Protein AF-A0AAW8U1Q4-F1 (afdb_monomer)

Foldseek 3Di:
DPPVVVVVVVVVVVVVVVPPCPPVQPPFQDDAAADPDADVVLVVLQAAKKAFDCPDPQGDGDIWGWDDDPQWIDIPPATWHQRHDDDSKTWTWGPDSWIWIWIWGDDDQKIKTWIWTDDGPPDDTDGDGITIIGHPPD

pLDDT: mean 82.33, std 18.78, range [41.28, 98.31]

Sequence (138 aa):
MKVKMLTVLLFISLFLISCSNKNELEKAADKRNVSSEIDAKLVENVVGEWVGDTTGNYPIYGKFTITEKNQFLFFDDKKLQITKTVDDIVFTQTEEEKPFYYDFKVIDKKLTVYPSYSTRKGFTGGLLAPMELIKDGK

Mean predicted aligned error: 11.22 Å

Nearest PDB structures (foldseek):
  8wkh-assembly1_A  TM=6.167E-01  e=1.767E-01  Blomia tropicalis
  5tz6-assembly1_B  TM=5.511E-01  e=4.807E+00  Moorena producens 3L
  8hhy-assembly1_A  TM=2.412E-01  e=2.833E-01  Severe acute respiratory syndrome coronavirus 2
  6icq-assembly1_A-2  TM=2.802E-01  e=2.307E+00  Pseudomonas putida
  6icp-assembly1_B  TM=2.405E-01  e=5.929E+00  P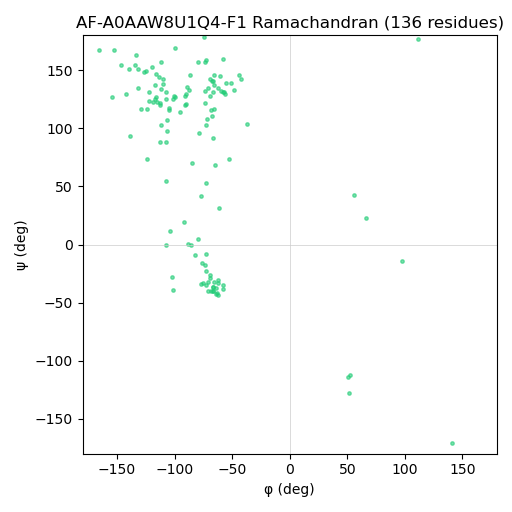seudomonas putida

Solvent-accessible surface area (backbone atoms only — not comparable to full-atom values): 7870 Å² total; per-residue (Å²): 135,67,70,70,57,55,54,54,53,52,55,57,56,60,63,65,67,71,57,85,71,79,57,82,80,72,62,58,34,77,74,77,71,67,52,93,64,61,57,64,69,65,52,52,70,63,43,43,56,29,28,37,26,72,85,48,98,37,56,36,82,60,78,47,48,30,46,76,59,95,66,23,39,32,52,73,94,41,64,24,41,57,24,38,51,56,91,60,32,45,35,30,27,37,90,52,79,67,30,45,30,50,32,37,36,53,55,95,61,38,37,39,37,44,38,33,37,66,46,56,90,95,47,79,47,57,75,47,80,51,42,29,28,29,56,53,87,122

Radius of gyration: 24.33 Å; Cα contacts (8 Å, |Δi|>4): 261; chains: 1; bounding box: 70×65×39 Å

Organism: NCBI:txid218144

Structure (mmCIF, N/CA/C/O backbone):
data_AF-A0AAW8U1Q4-F1
#
_entry.id   AF-A0AAW8U1Q4-F1
#
loop_
_atom_site.group_PDB
_atom_site.id
_atom_site.type_symbol
_atom_site.label_atom_id
_atom_site.label_alt_id
_atom_site.label_comp_id
_atom_site.label_asym_id
_atom_site.label_entity_id
_atom_site.label_seq_id
_atom_site.pdbx_PDB_ins_code
_atom_site.Cartn_x
_atom_site.Cartn_y
_atom_site.Cartn_z
_atom_site.occupancy
_atom_site.B_iso_or_equiv
_atom_site.auth_seq_id
_atom_site.auth_comp_id
_atom_site.auth_asym_id
_atom_site.auth_atom_id
_atom_site.pdbx_PDB_model_num
ATOM 1 N N . MET A 1 1 ? -52.833 51.332 21.377 1.00 48.31 1 MET A N 1
ATOM 2 C CA . MET A 1 1 ? -51.853 50.449 22.056 1.00 48.31 1 MET A CA 1
ATOM 3 C C . MET A 1 1 ? -51.938 48.965 21.647 1.00 48.31 1 MET A C 1
ATOM 5 O O . MET A 1 1 ? -51.358 48.141 22.328 1.00 48.31 1 MET A O 1
ATOM 9 N N . LYS A 1 2 ? -52.619 48.597 20.543 1.00 49.22 2 LYS A N 1
ATOM 10 C CA . LYS A 1 2 ? -52.743 47.190 20.092 1.00 49.22 2 LYS A CA 1
ATOM 11 C C . LYS A 1 2 ? -51.810 46.832 18.923 1.00 49.22 2 LYS A C 1
ATOM 13 O O . LYS A 1 2 ? -51.354 45.704 18.824 1.00 49.22 2 LYS A O 1
ATOM 18 N N . VAL A 1 3 ? -51.453 47.818 18.093 1.00 53.66 3 VAL A N 1
ATOM 19 C CA . VAL A 1 3 ? -50.630 47.605 16.887 1.00 53.66 3 VAL A CA 1
ATOM 20 C C . VAL A 1 3 ? -49.158 47.325 17.221 1.00 53.66 3 VAL A C 1
ATOM 22 O O . VAL A 1 3 ? -48.544 46.485 16.579 1.00 53.66 3 VAL A O 1
ATOM 25 N N . LYS A 1 4 ? -48.615 47.944 18.286 1.00 54.59 4 LYS A N 1
ATOM 26 C CA . LYS A 1 4 ? -47.221 47.730 18.727 1.00 54.59 4 LYS A CA 1
ATOM 27 C C . LYS A 1 4 ? -46.966 46.329 19.306 1.00 54.59 4 LYS A C 1
ATOM 29 O O . LYS A 1 4 ? -45.845 45.846 19.241 1.00 54.59 4 LYS A O 1
ATOM 34 N N . MET A 1 5 ? -47.995 45.676 19.856 1.00 55.19 5 MET A N 1
ATOM 35 C CA . MET A 1 5 ? -47.879 44.326 20.426 1.00 55.19 5 MET A CA 1
ATOM 36 C C . MET A 1 5 ? -47.831 43.256 19.325 1.00 55.19 5 MET A C 1
ATOM 38 O O . MET A 1 5 ? -47.104 42.275 19.448 1.00 55.19 5 MET A O 1
ATOM 42 N N . LEU A 1 6 ? -48.547 43.493 18.217 1.00 55.81 6 LEU A N 1
ATOM 43 C CA . LEU A 1 6 ? -48.574 42.593 17.064 1.00 55.81 6 LEU A CA 1
ATOM 44 C C . LEU A 1 6 ? -47.212 42.535 16.355 1.00 55.81 6 LEU A C 1
ATOM 46 O O . LEU A 1 6 ? -46.784 41.471 15.921 1.00 55.81 6 LEU A O 1
ATOM 50 N N . THR A 1 7 ? -46.502 43.665 16.286 1.00 57.94 7 THR A N 1
ATOM 51 C CA . THR A 1 7 ? -45.181 43.740 15.646 1.00 57.94 7 THR A CA 1
ATOM 52 C C . THR A 1 7 ? -44.124 42.970 16.437 1.00 57.94 7 THR A C 1
ATOM 54 O O . THR A 1 7 ? -43.323 42.255 15.846 1.00 57.94 7 THR A O 1
ATOM 57 N N . VAL A 1 8 ? -44.153 43.053 17.771 1.00 60.66 8 VAL A N 1
ATOM 58 C CA . VAL A 1 8 ? -43.210 42.334 18.648 1.00 60.66 8 VAL A CA 1
ATOM 59 C C . VAL A 1 8 ? -43.419 40.819 18.571 1.00 60.66 8 VAL A C 1
ATOM 61 O O . VAL A 1 8 ? -42.443 40.073 18.496 1.00 60.66 8 VAL A O 1
ATOM 64 N N . LEU A 1 9 ? -44.674 40.358 18.514 1.00 59.28 9 LEU A N 1
ATOM 65 C CA . LEU A 1 9 ? -44.979 38.932 18.364 1.00 59.28 9 LEU A CA 1
ATOM 66 C C . LEU A 1 9 ? -44.473 38.372 17.023 1.00 59.28 9 LEU A C 1
ATOM 68 O O . LEU A 1 9 ? -43.962 37.254 16.976 1.00 59.28 9 LEU A O 1
ATOM 72 N N . LEU A 1 10 ? -44.561 39.169 15.950 1.00 60.22 10 LEU A N 1
ATOM 73 C CA . LEU A 1 10 ? -44.081 38.784 14.622 1.00 60.22 10 LEU A CA 1
ATOM 74 C C . LEU A 1 10 ? -42.556 38.584 14.607 1.00 60.22 10 LEU A C 1
ATOM 76 O O . LEU A 1 10 ? -42.067 37.594 14.066 1.00 60.22 10 LEU A O 1
ATOM 80 N N . PHE A 1 11 ? -41.802 39.471 15.265 1.00 59.62 11 PHE A N 1
ATOM 81 C CA . PHE A 1 11 ? -40.345 39.346 15.365 1.00 59.62 11 PHE A CA 1
ATOM 82 C C . PHE A 1 11 ? -39.907 38.130 16.191 1.00 59.62 11 PHE A C 1
ATOM 84 O O . PHE A 1 11 ? -38.981 37.432 15.788 1.00 59.62 11 PHE A O 1
ATOM 91 N N . ILE A 1 12 ? -40.591 37.816 17.295 1.00 61.03 12 ILE A N 1
ATOM 92 C CA . ILE A 1 12 ? -40.282 36.624 18.107 1.00 61.03 12 ILE A CA 1
ATOM 93 C C . ILE A 1 12 ? -40.586 35.337 17.325 1.00 61.03 12 ILE A C 1
ATOM 95 O O . ILE A 1 12 ? -39.817 34.380 17.394 1.00 61.03 12 ILE A O 1
ATOM 99 N N . SER A 1 13 ? -41.655 35.328 16.520 1.00 59.06 13 SER A N 1
ATOM 100 C CA . SER A 1 13 ? -41.983 34.178 15.669 1.00 59.06 13 SER A CA 1
ATOM 101 C C . SER A 1 13 ? -40.945 33.923 14.571 1.00 59.06 13 SER A C 1
ATOM 103 O O . SER A 1 13 ? -40.677 32.767 14.269 1.00 59.06 13 SER A O 1
ATOM 105 N N . LEU A 1 14 ? -40.289 34.967 14.044 1.00 58.50 14 LEU A N 1
ATOM 106 C CA . LEU A 1 14 ? -39.218 34.843 13.045 1.00 58.50 14 LEU A CA 1
ATOM 107 C C . LEU A 1 14 ? -37.921 34.255 13.628 1.00 58.50 14 LEU A C 1
ATOM 109 O O . LEU A 1 14 ? -37.226 33.518 12.933 1.00 58.50 14 LEU A O 1
ATOM 113 N N . PHE A 1 15 ? -37.614 34.510 14.906 1.00 57.53 15 PHE A N 1
ATOM 114 C CA . PHE A 1 15 ? -36.443 33.916 15.571 1.00 57.53 15 PHE A CA 1
ATOM 115 C C . PHE A 1 15 ? -36.613 32.420 15.883 1.00 57.53 15 PHE A C 1
ATOM 117 O O . PHE A 1 15 ? -35.618 31.703 15.980 1.00 57.53 15 PHE A O 1
ATOM 124 N N . LEU A 1 16 ? -37.851 31.923 15.976 1.00 54.28 16 LEU A N 1
ATOM 125 C CA . LEU A 1 16 ? -38.150 30.504 16.223 1.00 54.28 16 LEU A CA 1
ATOM 126 C C . LEU A 1 16 ? -38.099 29.633 14.950 1.00 54.28 16 LEU A C 1
ATOM 128 O O . LEU A 1 16 ? -38.108 28.408 15.051 1.00 54.28 16 LEU A O 1
ATOM 132 N N . ILE A 1 17 ? -37.990 30.242 13.759 1.00 53.84 17 ILE A N 1
ATOM 133 C CA . ILE A 1 17 ? -37.794 29.536 12.473 1.00 53.84 17 ILE A CA 1
ATOM 134 C C . ILE A 1 17 ? -36.304 29.265 12.206 1.00 53.84 17 ILE A C 1
ATOM 136 O O . ILE A 1 17 ? -35.963 28.562 11.257 1.00 53.84 17 ILE A O 1
ATOM 140 N N . SER A 1 18 ? -35.399 29.683 13.103 1.00 49.09 18 SER A N 1
ATOM 141 C CA . SER A 1 18 ? -34.073 29.058 13.215 1.00 49.09 18 SER A CA 1
ATOM 142 C C . SER A 1 18 ? -34.212 27.671 13.861 1.00 49.09 18 SER A C 1
ATOM 144 O O . SER A 1 18 ? -33.610 27.342 14.882 1.00 49.09 18 SER A O 1
ATOM 146 N N . CYS A 1 19 ? -35.094 26.858 13.277 1.00 55.75 19 CYS A N 1
ATOM 147 C CA . CYS A 1 19 ? -35.125 25.430 13.465 1.00 55.75 19 CYS A CA 1
ATOM 148 C C . CYS A 1 19 ? -33.757 24.909 13.063 1.00 55.75 19 CYS A C 1
ATOM 150 O O . CYS A 1 19 ? -33.223 25.253 12.007 1.00 55.75 19 CYS A O 1
ATOM 152 N N . SER A 1 20 ? -33.224 24.092 13.959 1.00 55.34 20 SER A N 1
ATOM 153 C CA . SER A 1 20 ? -31.983 23.349 13.889 1.00 55.34 20 SER A CA 1
ATOM 154 C C . SER A 1 20 ? -31.905 22.510 12.622 1.00 55.34 20 SER A C 1
ATOM 156 O O . SER A 1 20 ? -31.998 21.285 12.662 1.00 55.34 20 SER A O 1
ATOM 158 N N . ASN A 1 21 ? -31.685 23.148 11.485 1.00 44.62 21 ASN A N 1
ATOM 159 C CA . ASN A 1 21 ? -31.260 22.449 10.305 1.00 44.62 21 ASN A CA 1
ATOM 160 C C . ASN A 1 21 ? -29.743 22.322 10.400 1.00 44.62 21 ASN A C 1
ATOM 162 O O . ASN A 1 21 ? -28.986 22.915 9.633 1.00 44.62 21 ASN A O 1
ATOM 166 N N . LYS A 1 22 ? -29.299 21.484 11.348 1.00 45.59 22 LYS A N 1
ATOM 167 C CA . LYS A 1 22 ? -28.120 20.652 11.108 1.00 45.59 22 LYS A CA 1
ATOM 168 C C . LYS A 1 22 ? -28.523 19.699 9.985 1.00 45.59 22 LYS A C 1
ATOM 170 O O . LYS A 1 22 ? -28.772 18.521 10.207 1.00 45.59 22 LYS A O 1
ATOM 175 N N . ASN A 1 23 ? -28.700 20.277 8.797 1.00 42.69 23 ASN A N 1
ATOM 176 C CA . ASN A 1 23 ? -28.875 19.554 7.564 1.00 42.69 23 ASN A CA 1
ATOM 177 C C . ASN A 1 23 ? -27.730 18.560 7.515 1.00 42.69 23 ASN A C 1
ATOM 179 O O . ASN A 1 23 ? -26.588 18.894 7.837 1.00 42.69 23 ASN A O 1
ATOM 183 N N . GLU A 1 24 ? -28.066 17.367 7.069 1.00 44.59 24 GLU A N 1
ATOM 184 C CA . GLU A 1 24 ? -27.239 16.188 6.846 1.00 44.59 24 GLU A CA 1
ATOM 185 C C . GLU A 1 24 ? -26.120 16.401 5.793 1.00 44.59 24 GLU A C 1
ATOM 187 O O . GLU A 1 24 ? -25.740 15.492 5.059 1.00 44.59 24 GLU A O 1
ATOM 192 N N . LEU A 1 25 ? -25.596 17.623 5.693 1.00 41.28 25 LEU A N 1
ATOM 193 C CA . LEU A 1 25 ? -24.477 18.071 4.870 1.00 41.28 25 LEU A CA 1
ATOM 194 C C . LEU A 1 25 ? -23.120 17.657 5.451 1.00 41.28 25 LEU A C 1
ATOM 196 O O . LEU A 1 25 ? -22.128 17.635 4.725 1.00 41.28 25 LEU A O 1
ATOM 200 N N . GLU A 1 26 ? -23.088 17.267 6.724 1.00 43.31 26 GLU A N 1
ATOM 201 C CA . GLU A 1 26 ? -21.979 16.551 7.352 1.00 43.31 26 GLU A CA 1
ATOM 202 C C . GLU A 1 26 ? -22.362 15.089 7.601 1.00 43.31 26 GLU A C 1
ATOM 204 O O . GLU A 1 26 ? -22.227 14.571 8.705 1.00 43.31 26 GLU A O 1
ATOM 209 N N . LYS A 1 27 ? -22.793 14.355 6.567 1.00 47.97 27 LYS A N 1
ATOM 210 C CA . LYS A 1 27 ? -22.341 12.958 6.530 1.00 47.97 27 LYS A CA 1
ATOM 211 C C . LYS A 1 27 ? -20.840 13.027 6.290 1.00 47.97 27 LYS A C 1
ATOM 213 O O . LYS A 1 27 ? -20.396 13.228 5.159 1.00 47.97 27 LYS A O 1
ATOM 218 N N . ALA A 1 28 ? -20.099 13.040 7.400 1.00 51.59 28 ALA A N 1
ATOM 219 C CA . ALA A 1 28 ? -18.658 12.888 7.430 1.00 51.59 28 ALA A CA 1
ATOM 220 C C . ALA A 1 28 ? -18.267 11.781 6.448 1.00 51.59 28 ALA A C 1
ATOM 222 O O . ALA A 1 28 ? -19.015 10.826 6.267 1.00 51.59 28 ALA A O 1
ATOM 223 N N . ALA A 1 29 ? -17.140 11.967 5.769 1.00 59.59 29 ALA A N 1
ATOM 224 C CA . ALA A 1 29 ? -16.515 10.964 4.923 1.00 59.59 29 ALA A CA 1
ATOM 225 C C . ALA A 1 29 ? -16.666 9.559 5.535 1.00 59.59 29 ALA A C 1
ATOM 227 O O . ALA A 1 29 ? -16.008 9.257 6.528 1.00 59.59 29 ALA A O 1
ATOM 228 N N . ASP A 1 30 ? -17.577 8.742 4.996 1.00 71.69 30 ASP A N 1
ATOM 229 C CA . ASP A 1 30 ? -17.955 7.485 5.641 1.00 71.69 30 ASP A CA 1
ATOM 230 C C . ASP A 1 30 ? -16.740 6.551 5.644 1.00 71.69 30 ASP A C 1
ATOM 232 O O . ASP A 1 30 ? -16.255 6.151 4.583 1.00 71.69 30 ASP A O 1
ATOM 236 N N . LYS A 1 31 ? -16.244 6.207 6.840 1.00 85.38 31 LYS A N 1
ATOM 237 C CA . LYS A 1 31 ? -15.244 5.149 7.009 1.00 85.38 31 LYS A CA 1
ATOM 238 C C . LYS A 1 31 ? -15.768 3.857 6.396 1.00 85.38 31 LYS A C 1
ATOM 240 O O . LYS A 1 31 ? -16.930 3.489 6.576 1.00 85.38 31 LYS A O 1
ATOM 245 N N . ARG A 1 32 ? -14.894 3.128 5.709 1.00 89.38 32 ARG A N 1
ATOM 246 C CA . ARG A 1 32 ? -15.208 1.790 5.215 1.00 89.38 32 ARG A CA 1
ATOM 247 C C . ARG A 1 32 ? -15.363 0.847 6.403 1.00 89.38 32 ARG A C 1
ATOM 249 O O . ARG A 1 32 ? -14.593 0.899 7.365 1.00 89.38 32 ARG A O 1
ATOM 256 N N . ASN A 1 33 ? -16.345 -0.040 6.290 1.00 91.44 33 ASN A N 1
ATOM 257 C CA . ASN A 1 33 ? -16.490 -1.159 7.207 1.00 91.44 33 ASN A CA 1
ATOM 258 C C . ASN A 1 33 ? -15.307 -2.116 7.053 1.00 91.44 33 ASN A C 1
ATOM 260 O O . ASN A 1 33 ? -14.802 -2.316 5.946 1.00 91.44 33 ASN A O 1
ATOM 264 N N . VAL A 1 34 ? -14.909 -2.722 8.167 1.00 93.50 34 VAL A N 1
ATOM 265 C CA . VAL A 1 34 ? -13.886 -3.764 8.190 1.00 93.50 34 VAL A CA 1
ATOM 266 C C . VAL A 1 34 ? -14.568 -5.116 8.010 1.00 93.50 34 VAL A C 1
ATOM 268 O O . VAL A 1 34 ? -15.450 -5.485 8.783 1.00 93.50 34 VAL A O 1
ATOM 271 N N . SER A 1 35 ? -14.178 -5.824 6.958 1.00 93.50 35 SER A N 1
ATOM 272 C CA . SER A 1 35 ? -14.573 -7.197 6.670 1.00 93.50 35 SER A CA 1
ATOM 273 C C . SER A 1 35 ? -13.935 -8.149 7.679 1.00 93.50 35 SER A C 1
ATOM 275 O O . SER A 1 35 ? -12.769 -7.990 8.036 1.00 93.50 35 SER A O 1
ATOM 277 N N . SER A 1 36 ? -14.673 -9.179 8.095 1.00 89.25 36 SER A N 1
ATOM 278 C CA . SER A 1 36 ? -14.109 -10.313 8.839 1.00 89.25 36 SER A CA 1
ATOM 279 C C . SER A 1 36 ? -13.278 -11.249 7.958 1.00 89.25 36 SER A C 1
ATOM 281 O O . SER A 1 36 ? -12.504 -12.051 8.469 1.00 89.25 36 SER A O 1
ATOM 283 N N . GLU A 1 37 ? -13.446 -11.156 6.641 1.00 91.69 37 GLU A N 1
ATOM 284 C CA . GLU A 1 37 ? -12.781 -11.990 5.645 1.00 91.69 37 GLU A CA 1
ATOM 285 C C . GLU A 1 37 ? -11.719 -11.147 4.933 1.00 91.69 37 GLU A C 1
ATOM 287 O O . GLU A 1 37 ? -12.033 -10.344 4.049 1.00 91.69 37 GLU A O 1
ATOM 292 N N . ILE A 1 38 ? -10.472 -11.291 5.387 1.00 95.81 38 ILE A N 1
ATOM 293 C CA . ILE A 1 38 ? -9.270 -10.692 4.799 1.00 95.81 38 ILE A CA 1
ATOM 294 C C . ILE A 1 38 ? -8.388 -11.828 4.284 1.00 95.81 38 ILE A C 1
ATOM 296 O O . ILE A 1 38 ? -7.990 -12.702 5.057 1.00 95.81 38 ILE A O 1
ATOM 300 N N . ASP A 1 39 ? -8.060 -11.808 2.995 1.00 96.25 39 ASP A N 1
ATOM 301 C CA . ASP A 1 39 ? -7.115 -12.751 2.402 1.00 96.25 39 ASP A CA 1
ATOM 302 C C . ASP A 1 39 ? -5.684 -12.413 2.848 1.00 96.25 39 ASP A C 1
ATOM 304 O O . ASP A 1 39 ? -5.054 -11.474 2.356 1.00 96.25 39 ASP A O 1
ATOM 308 N N . ALA A 1 40 ? -5.164 -13.196 3.794 1.00 95.50 40 ALA A N 1
ATOM 309 C CA . ALA A 1 40 ? -3.823 -13.013 4.338 1.00 95.50 40 ALA A CA 1
ATOM 310 C C . ALA A 1 40 ? -2.715 -13.181 3.28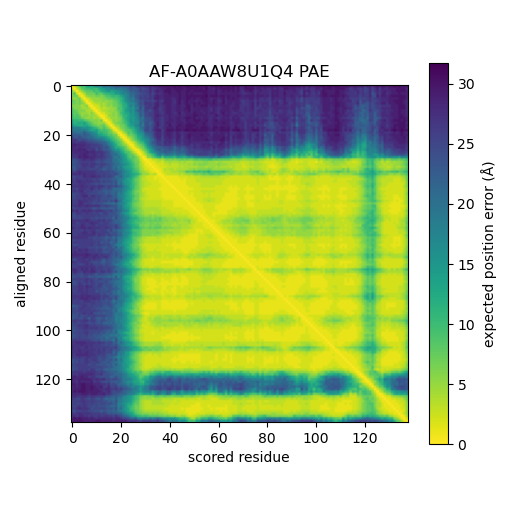4 1.00 95.50 40 ALA A C 1
ATOM 312 O O . ALA A 1 40 ? -1.704 -12.487 3.358 1.00 95.50 40 ALA A O 1
ATOM 313 N N . LYS A 1 41 ? -2.903 -14.054 2.287 1.00 95.06 41 LYS A N 1
ATOM 314 C CA . LYS A 1 41 ? -1.910 -14.286 1.230 1.00 95.06 41 LYS A CA 1
ATOM 315 C C . LYS A 1 41 ? -1.835 -13.087 0.290 1.00 95.06 41 LYS A C 1
ATOM 317 O O . LYS A 1 41 ? -0.748 -12.682 -0.117 1.00 95.06 41 LYS A O 1
ATOM 322 N N . LEU A 1 42 ? -2.981 -12.490 -0.032 1.00 95.69 42 LEU A N 1
ATOM 323 C CA . LEU A 1 42 ? -3.010 -11.258 -0.816 1.00 95.69 42 LEU A CA 1
ATOM 324 C C . LEU A 1 42 ? -2.318 -10.109 -0.070 1.00 95.69 42 LEU A C 1
ATOM 326 O O . LEU A 1 42 ? -1.543 -9.367 -0.670 1.00 95.69 42 LEU A O 1
ATOM 330 N N . VAL A 1 43 ? -2.549 -9.987 1.240 1.00 97.06 43 VAL A N 1
ATOM 331 C CA . VAL A 1 43 ? -1.864 -8.994 2.084 1.00 97.06 43 VAL A CA 1
ATOM 332 C C . VAL A 1 43 ? -0.352 -9.239 2.114 1.00 97.06 43 VAL A C 1
ATOM 334 O O . VAL A 1 43 ? 0.417 -8.294 1.939 1.00 97.06 43 VAL A O 1
ATOM 337 N N . GLU A 1 44 ? 0.089 -10.490 2.257 1.00 95.62 44 GLU A N 1
ATOM 338 C CA . GLU A 1 44 ? 1.509 -10.868 2.227 1.00 95.62 44 GLU A CA 1
ATOM 339 C C . GLU A 1 44 ? 2.190 -10.463 0.910 1.00 95.62 44 GLU A C 1
ATOM 341 O O . GLU A 1 44 ? 3.307 -9.948 0.927 1.00 95.62 44 GLU A O 1
ATOM 346 N N . ASN A 1 45 ? 1.501 -10.588 -0.229 1.00 95.06 45 ASN A N 1
ATOM 347 C CA . ASN A 1 45 ? 2.039 -10.166 -1.528 1.00 95.06 45 ASN A CA 1
ATOM 348 C C . ASN A 1 45 ? 2.320 -8.654 -1.601 1.00 95.06 45 ASN A C 1
ATOM 350 O O . ASN A 1 45 ? 3.244 -8.232 -2.306 1.00 95.06 45 ASN A O 1
ATOM 354 N N . VAL A 1 46 ? 1.552 -7.834 -0.875 1.00 97.00 46 VAL A N 1
ATOM 355 C CA . VAL A 1 46 ? 1.753 -6.376 -0.793 1.00 97.00 46 VAL A CA 1
ATOM 356 C C . VAL A 1 46 ? 2.954 -6.027 0.097 1.00 97.00 46 VAL A C 1
ATOM 358 O O . VAL A 1 46 ? 3.669 -5.061 -0.180 1.00 97.00 46 VAL A O 1
ATOM 361 N N . VAL A 1 47 ? 3.227 -6.816 1.137 1.00 96.25 47 VAL A N 1
ATOM 362 C CA . VAL A 1 47 ? 4.326 -6.582 2.089 1.00 96.25 47 VAL A CA 1
ATOM 363 C C . VAL A 1 47 ? 5.695 -6.725 1.417 1.00 96.25 47 VAL A C 1
ATOM 365 O O . VAL A 1 47 ? 5.947 -7.640 0.631 1.00 96.25 47 VAL A O 1
ATOM 368 N N . GLY A 1 48 ? 6.616 -5.812 1.726 1.00 95.12 48 GLY A N 1
ATOM 369 C CA . GLY A 1 48 ? 8.016 -5.877 1.304 1.00 95.12 48 GLY A CA 1
ATOM 370 C C . GLY A 1 48 ? 8.623 -4.532 0.913 1.00 95.12 48 GLY A C 1
ATOM 371 O O . GLY A 1 48 ? 8.035 -3.470 1.122 1.00 95.12 48 GLY A O 1
ATOM 372 N N . GLU A 1 49 ? 9.825 -4.608 0.340 1.00 96.19 49 GLU A N 1
ATOM 373 C CA . GLU A 1 49 ? 10.539 -3.470 -0.243 1.00 96.19 49 GLU A CA 1
ATOM 374 C C . GLU A 1 49 ? 10.117 -3.280 -1.707 1.00 96.19 49 GLU A C 1
ATOM 376 O O . GLU A 1 49 ? 10.071 -4.229 -2.500 1.00 96.19 49 GLU A O 1
ATOM 381 N N . TRP A 1 50 ? 9.816 -2.038 -2.065 1.00 96.50 50 TRP A N 1
ATOM 382 C CA . TRP A 1 50 ? 9.370 -1.625 -3.387 1.00 96.50 50 TRP A CA 1
ATOM 383 C C . TRP A 1 50 ? 10.170 -0.408 -3.848 1.00 96.50 50 TRP A C 1
ATOM 385 O O . TRP A 1 50 ? 10.604 0.419 -3.043 1.00 96.50 50 TRP A O 1
ATOM 395 N N . VAL A 1 51 ? 10.344 -0.267 -5.156 1.00 96.56 51 VAL A N 1
ATOM 396 C CA . VAL A 1 51 ? 10.932 0.924 -5.776 1.00 96.56 51 VAL A CA 1
ATOM 397 C C . VAL A 1 51 ? 9.977 1.481 -6.819 1.00 96.56 51 VAL A C 1
ATOM 399 O O . VAL A 1 51 ? 9.210 0.733 -7.423 1.00 96.56 51 VAL A O 1
ATOM 402 N N . GLY A 1 52 ? 9.998 2.794 -7.021 1.00 96.19 52 GLY A N 1
ATOM 403 C CA . GLY A 1 52 ? 9.154 3.427 -8.031 1.00 96.19 52 GLY A CA 1
ATOM 404 C C . GLY A 1 52 ? 9.427 2.909 -9.449 1.00 96.19 52 GLY A C 1
ATOM 405 O O . GLY A 1 52 ? 10.586 2.813 -9.862 1.00 96.19 52 GLY A O 1
ATOM 406 N N . ASP A 1 53 ? 8.369 2.567 -10.193 1.00 95.50 53 ASP A N 1
ATOM 407 C CA . ASP A 1 53 ? 8.455 2.181 -11.606 1.00 95.50 53 ASP A CA 1
ATOM 408 C C . ASP A 1 53 ? 8.585 3.442 -12.464 1.00 95.50 53 ASP A C 1
ATOM 410 O O . ASP A 1 53 ? 7.600 4.079 -12.828 1.00 95.50 53 ASP A O 1
ATOM 414 N N . THR A 1 54 ? 9.811 3.816 -12.816 1.00 93.81 54 THR A N 1
ATOM 415 C CA . THR A 1 54 ? 10.079 5.015 -13.628 1.00 93.81 54 THR A CA 1
ATOM 416 C C . THR A 1 54 ? 9.692 4.858 -15.100 1.00 93.81 54 THR A C 1
ATOM 418 O O . THR A 1 54 ? 9.731 5.835 -15.848 1.00 93.81 54 THR A O 1
ATOM 421 N N . THR A 1 55 ? 9.318 3.647 -15.522 1.00 92.50 55 THR A N 1
ATOM 422 C CA . THR A 1 55 ? 8.905 3.313 -16.894 1.00 92.50 55 THR A CA 1
ATOM 423 C C . THR A 1 55 ? 7.403 3.059 -17.028 1.00 92.50 55 THR A C 1
ATOM 425 O O . THR A 1 55 ? 6.927 2.761 -18.124 1.00 92.50 55 THR A O 1
ATOM 428 N N . GLY A 1 56 ? 6.667 3.155 -15.920 1.00 89.38 56 GLY A N 1
ATOM 429 C CA . GLY A 1 56 ? 5.230 2.936 -15.858 1.00 89.38 56 GLY A CA 1
ATOM 430 C C . GLY A 1 56 ? 4.395 4.073 -16.455 1.00 89.38 56 GLY A C 1
ATOM 431 O O . GLY A 1 56 ? 4.904 5.106 -16.892 1.00 89.38 56 GLY A O 1
ATOM 432 N N . ASN A 1 57 ? 3.076 3.888 -16.441 1.00 90.81 57 ASN A N 1
ATOM 433 C CA . ASN A 1 57 ? 2.098 4.920 -16.789 1.00 90.81 57 ASN A CA 1
ATOM 434 C C . ASN A 1 57 ? 2.056 6.040 -15.742 1.00 90.81 57 ASN A C 1
ATOM 436 O O . ASN A 1 57 ? 1.737 7.183 -16.073 1.00 90.81 57 ASN A O 1
ATOM 440 N N . TYR A 1 58 ? 2.374 5.710 -14.489 1.00 89.88 58 TYR A N 1
ATOM 441 C CA . TYR A 1 58 ? 2.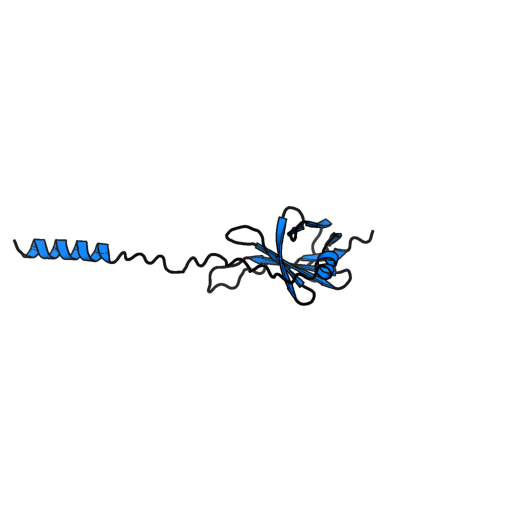418 6.648 -13.372 1.00 89.88 58 TYR A CA 1
ATOM 442 C C . TYR A 1 58 ? 3.797 6.608 -12.707 1.00 89.88 58 TYR A C 1
ATOM 444 O O . TYR A 1 58 ? 3.946 6.037 -11.621 1.00 89.88 58 TYR A O 1
ATOM 452 N N . PRO A 1 59 ? 4.819 7.184 -13.371 1.00 88.69 59 PRO A N 1
ATOM 453 C CA . PRO A 1 59 ? 6.187 7.076 -12.911 1.00 88.69 59 PRO A CA 1
ATOM 454 C C . PRO A 1 59 ? 6.383 7.812 -11.591 1.00 88.69 59 PRO A C 1
ATOM 456 O O . PRO A 1 59 ? 6.017 8.979 -11.437 1.00 88.69 59 PRO A O 1
ATOM 459 N N . ILE A 1 60 ? 7.012 7.124 -10.646 1.00 93.12 60 ILE A N 1
ATOM 460 C CA . ILE A 1 60 ? 7.402 7.670 -9.350 1.00 93.12 60 ILE A CA 1
ATOM 461 C C . ILE A 1 60 ? 8.840 7.260 -9.042 1.00 93.12 60 ILE A C 1
ATOM 463 O O . ILE A 1 60 ? 9.343 6.260 -9.551 1.00 93.12 60 ILE A O 1
ATOM 467 N N . TYR A 1 61 ? 9.515 8.054 -8.221 1.00 92.88 61 TYR A N 1
ATOM 468 C CA . TYR A 1 61 ? 10.874 7.790 -7.765 1.00 92.88 61 TYR A CA 1
ATOM 469 C C . TYR A 1 61 ? 10.875 7.470 -6.274 1.00 92.88 61 TYR A C 1
ATOM 471 O O . TYR A 1 61 ? 9.999 7.912 -5.534 1.00 92.88 61 TYR A O 1
ATOM 479 N N . GLY A 1 62 ? 11.910 6.762 -5.830 1.00 94.12 62 GLY A N 1
ATOM 480 C CA . GLY A 1 62 ? 12.133 6.473 -4.418 1.00 94.12 62 GLY A CA 1
ATOM 481 C C . GLY A 1 62 ? 11.959 5.003 -4.066 1.00 94.12 62 GLY A C 1
ATOM 482 O O . GLY A 1 62 ? 11.648 4.164 -4.917 1.00 94.12 62 GLY A O 1
ATOM 483 N N . LYS A 1 63 ? 12.226 4.713 -2.794 1.00 95.44 63 LYS A N 1
ATOM 484 C CA . LYS A 1 63 ? 12.035 3.406 -2.172 1.00 95.44 63 LYS A CA 1
ATOM 485 C C . LYS A 1 63 ? 10.883 3.496 -1.189 1.00 95.44 63 LYS A C 1
ATOM 487 O O . LYS A 1 63 ? 10.770 4.496 -0.488 1.00 95.44 63 LYS A O 1
ATOM 492 N N . PHE A 1 64 ? 10.102 2.434 -1.128 1.00 95.56 64 PHE A N 1
ATOM 493 C CA . PHE A 1 64 ? 8.918 2.329 -0.299 1.00 95.56 64 PHE A CA 1
ATOM 494 C C . PHE A 1 64 ? 8.969 1.007 0.446 1.00 95.56 64 PHE A C 1
ATOM 496 O O . PHE A 1 64 ? 9.252 -0.037 -0.147 1.00 95.56 64 PHE A O 1
ATOM 503 N N . THR A 1 65 ? 8.666 1.042 1.735 1.00 96.44 65 THR A N 1
ATOM 504 C CA . THR A 1 65 ? 8.580 -0.172 2.546 1.00 96.44 65 THR A CA 1
ATOM 505 C C . THR A 1 65 ? 7.154 -0.328 3.030 1.00 96.44 65 THR A C 1
ATOM 507 O O . THR A 1 65 ? 6.591 0.586 3.634 1.00 96.44 65 THR A O 1
ATOM 510 N N . ILE A 1 66 ? 6.576 -1.502 2.775 1.00 97.81 66 ILE A N 1
ATOM 511 C CA . ILE A 1 66 ? 5.266 -1.877 3.299 1.00 97.81 66 ILE A CA 1
ATOM 512 C C . ILE A 1 66 ? 5.457 -3.013 4.291 1.00 97.81 66 ILE A C 1
ATOM 514 O O . ILE A 1 66 ? 5.982 -4.066 3.932 1.00 97.81 66 ILE A O 1
ATOM 518 N N . THR A 1 67 ? 5.021 -2.809 5.532 1.00 97.62 67 THR A N 1
ATOM 519 C CA . THR A 1 67 ? 4.987 -3.863 6.560 1.00 97.62 67 THR A CA 1
ATOM 520 C C . THR A 1 67 ? 3.563 -4.098 7.040 1.00 97.62 67 THR A C 1
ATOM 522 O O . THR A 1 67 ? 2.733 -3.195 6.973 1.00 97.62 67 THR A O 1
ATOM 525 N N . GLU A 1 68 ? 3.269 -5.307 7.513 1.00 97.38 68 GLU A N 1
ATOM 526 C CA . GLU A 1 68 ? 1.981 -5.646 8.122 1.00 97.38 68 GLU A CA 1
ATOM 527 C C . GLU A 1 68 ? 2.169 -5.880 9.621 1.00 97.38 68 GLU A C 1
ATOM 529 O O . GLU A 1 68 ? 3.163 -6.470 10.055 1.00 97.38 68 GLU A O 1
ATOM 534 N N . LYS A 1 69 ? 1.228 -5.374 10.421 1.00 96.75 69 LYS A N 1
ATOM 535 C CA . LYS A 1 69 ? 1.094 -5.737 11.830 1.00 96.75 69 LYS A CA 1
ATOM 536 C C . LYS A 1 69 ? -0.339 -5.532 12.304 1.00 96.75 69 LYS A C 1
ATOM 538 O O . LYS A 1 69 ? -0.852 -4.414 12.265 1.00 96.75 69 LYS A O 1
ATOM 543 N N . ASN A 1 70 ? -0.927 -6.572 12.891 1.00 93.56 70 ASN A N 1
ATOM 544 C CA . ASN A 1 70 ? -2.247 -6.539 13.531 1.00 93.56 70 ASN A CA 1
ATOM 545 C C . ASN A 1 70 ? -3.372 -6.038 12.601 1.00 93.56 70 ASN A C 1
ATOM 547 O O . ASN A 1 70 ? -4.204 -5.247 13.042 1.00 93.56 70 ASN A O 1
ATOM 551 N N . GLN A 1 71 ? -3.407 -6.480 11.340 1.00 93.19 71 GLN A N 1
ATOM 552 C CA . GLN A 1 71 ? -4.360 -6.024 10.311 1.00 93.19 71 GLN A CA 1
ATOM 553 C C . GLN A 1 71 ? -4.190 -4.554 9.897 1.00 93.19 71 GLN A C 1
ATOM 555 O O . GLN A 1 71 ? -5.111 -3.928 9.365 1.00 93.19 71 GLN A O 1
ATOM 560 N N . PHE A 1 72 ? -2.999 -4.001 10.113 1.00 97.88 72 PHE A N 1
ATOM 561 C CA . PHE A 1 72 ? -2.607 -2.705 9.579 1.00 97.88 72 PHE A CA 1
ATOM 562 C C . PHE A 1 72 ? -1.440 -2.867 8.621 1.00 97.88 72 PHE A C 1
ATOM 564 O O . PHE A 1 72 ? -0.474 -3.562 8.933 1.00 97.88 72 PHE A O 1
ATOM 571 N N . LEU A 1 73 ? -1.507 -2.162 7.495 1.00 98.31 73 LEU A N 1
ATOM 572 C CA . LEU A 1 73 ? -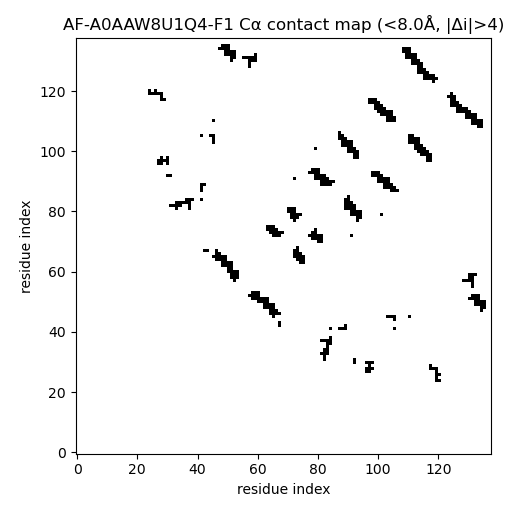0.344 -1.892 6.666 1.00 98.31 73 LEU A CA 1
ATOM 573 C C . LEU A 1 73 ? 0.323 -0.600 7.136 1.00 98.31 73 LEU A C 1
ATOM 575 O O . LEU A 1 73 ? -0.340 0.406 7.385 1.00 98.31 73 LEU A O 1
ATOM 579 N N . PHE A 1 74 ? 1.642 -0.625 7.235 1.00 98.06 74 PHE A N 1
ATOM 580 C CA . PHE A 1 74 ? 2.472 0.552 7.441 1.00 98.06 74 PHE A CA 1
ATOM 581 C C . PHE A 1 74 ? 3.163 0.838 6.119 1.00 98.06 74 PHE A C 1
ATOM 583 O O . PHE A 1 74 ? 4.028 0.068 5.705 1.00 98.06 74 PHE A O 1
ATOM 590 N N . PHE A 1 75 ? 2.723 1.897 5.448 1.00 96.50 75 PHE A N 1
ATOM 591 C CA . PHE A 1 75 ? 3.243 2.346 4.163 1.00 96.50 75 PHE A CA 1
ATOM 592 C C . PHE A 1 75 ? 3.951 3.683 4.376 1.00 96.50 75 PHE A C 1
ATOM 594 O O . PHE A 1 75 ? 3.301 4.712 4.570 1.00 96.50 75 PHE A O 1
ATOM 601 N N . ASP A 1 76 ? 5.282 3.637 4.405 1.00 8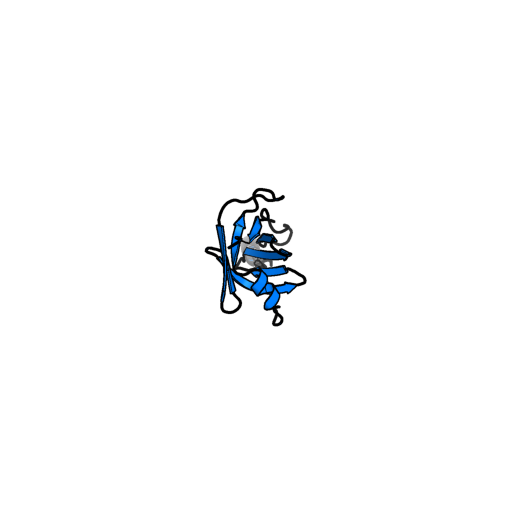9.12 76 ASP A N 1
ATOM 602 C CA . ASP A 1 76 ? 6.143 4.721 4.888 1.00 89.12 76 ASP A CA 1
ATOM 603 C C . ASP A 1 76 ? 5.715 5.220 6.284 1.00 89.12 76 ASP A C 1
ATOM 605 O O . ASP A 1 76 ? 5.795 4.488 7.270 1.00 89.12 76 ASP A O 1
ATOM 609 N N . ASP A 1 77 ? 5.243 6.462 6.380 1.00 89.56 77 ASP A N 1
ATOM 610 C CA . ASP A 1 77 ? 4.778 7.114 7.604 1.00 89.56 77 ASP A CA 1
ATOM 611 C C . ASP A 1 77 ? 3.283 6.885 7.897 1.00 89.56 77 ASP A C 1
ATOM 613 O O . ASP A 1 77 ? 2.760 7.376 8.900 1.00 89.56 77 ASP A O 1
ATOM 617 N N . LYS A 1 78 ? 2.575 6.131 7.047 1.00 95.06 78 LYS A N 1
ATOM 618 C CA . LYS A 1 78 ? 1.118 5.958 7.126 1.00 95.06 78 LYS A CA 1
ATOM 619 C C . LYS A 1 78 ? 0.762 4.623 7.751 1.00 95.06 78 LYS A C 1
ATOM 621 O O . LYS A 1 78 ? 1.128 3.570 7.238 1.00 95.06 78 LYS A O 1
ATOM 626 N N . LYS A 1 79 ? -0.044 4.672 8.811 1.00 97.62 79 LYS A N 1
ATOM 627 C CA . LYS A 1 79 ? -0.724 3.506 9.383 1.00 97.62 79 LYS A CA 1
ATOM 628 C C . LYS A 1 79 ? -2.099 3.354 8.731 1.00 97.62 79 LYS A C 1
ATOM 630 O O . LYS A 1 79 ? -2.939 4.248 8.835 1.00 97.62 79 LYS A O 1
ATOM 635 N N . LEU A 1 80 ? -2.328 2.221 8.083 1.00 98.19 80 LEU A N 1
ATOM 636 C CA . LEU A 1 80 ? -3.485 1.968 7.232 1.00 98.19 80 LEU A CA 1
ATOM 637 C C . LEU A 1 80 ? -4.231 0.727 7.717 1.00 98.19 80 LEU A C 1
ATOM 639 O O . LEU A 1 80 ? -3.688 -0.373 7.697 1.00 98.19 80 LEU A O 1
ATOM 643 N N . GLN A 1 81 ? -5.475 0.887 8.158 1.00 97.94 81 GLN A N 1
ATOM 644 C CA . GLN A 1 81 ? -6.337 -0.232 8.527 1.00 97.94 81 GLN A CA 1
ATOM 645 C C . GLN A 1 81 ? -6.725 -1.008 7.273 1.00 97.94 81 GLN A C 1
ATOM 647 O O . GLN A 1 81 ? -7.251 -0.415 6.328 1.00 97.94 81 GLN A O 1
ATOM 652 N N . ILE A 1 82 ? -6.512 -2.322 7.271 1.00 98.19 82 ILE A N 1
ATOM 653 C CA . ILE A 1 82 ? -7.009 -3.188 6.204 1.00 98.19 82 ILE A CA 1
ATOM 654 C C . ILE A 1 82 ? -8.520 -3.334 6.392 1.00 98.19 82 ILE A C 1
ATOM 656 O O . ILE A 1 82 ? -8.995 -3.743 7.448 1.00 98.19 82 ILE A O 1
ATOM 660 N N . THR A 1 83 ? -9.285 -2.953 5.373 1.00 97.00 83 THR A N 1
ATOM 661 C CA . THR A 1 83 ? -10.755 -2.907 5.442 1.00 97.00 83 THR A CA 1
ATOM 662 C C . THR A 1 83 ? -11.394 -4.100 4.755 1.00 97.00 83 THR A C 1
ATOM 664 O O . THR A 1 83 ? -12.369 -4.638 5.260 1.00 97.00 83 THR A O 1
ATOM 667 N N . LYS A 1 84 ? -10.861 -4.538 3.614 1.00 96.75 84 LYS A N 1
ATOM 668 C CA . LYS A 1 84 ? -11.296 -5.747 2.903 1.00 96.75 84 LYS A CA 1
ATOM 669 C C . LYS A 1 84 ? -10.267 -6.144 1.850 1.00 96.75 84 LYS A C 1
ATOM 671 O O . LYS A 1 84 ? -9.415 -5.339 1.473 1.00 96.75 84 LYS A O 1
ATOM 676 N N . THR A 1 85 ? -10.419 -7.346 1.320 1.00 97.00 85 THR A N 1
ATOM 677 C CA . THR A 1 85 ? -9.714 -7.835 0.132 1.00 97.00 85 THR A CA 1
ATOM 678 C C . THR A 1 85 ? -10.740 -8.248 -0.913 1.00 97.00 85 THR A C 1
ATOM 680 O O . THR A 1 85 ? -11.703 -8.934 -0.576 1.00 97.00 85 THR A O 1
ATOM 683 N N . VAL A 1 86 ? -10.576 -7.804 -2.158 1.00 95.50 86 VAL A N 1
ATOM 684 C CA . VAL A 1 86 ? -11.427 -8.212 -3.290 1.00 95.50 86 VAL A CA 1
ATOM 685 C C . VAL A 1 86 ? -10.537 -8.350 -4.514 1.00 95.50 86 VAL A C 1
ATOM 687 O O . VAL A 1 86 ? -9.784 -7.423 -4.813 1.00 95.50 86 VAL A O 1
ATOM 690 N N . ASP A 1 87 ? -10.640 -9.480 -5.211 1.00 93.75 87 ASP A N 1
ATOM 691 C CA . ASP A 1 87 ? -9.764 -9.830 -6.332 1.00 93.75 87 ASP A CA 1
ATOM 692 C C . ASP A 1 87 ? -8.280 -9.679 -5.927 1.00 93.75 87 ASP A C 1
ATOM 694 O O . ASP A 1 87 ? -7.880 -10.170 -4.874 1.00 93.75 87 ASP A O 1
ATOM 698 N N . ASP A 1 88 ? -7.483 -8.948 -6.708 1.00 95.25 88 ASP A N 1
ATOM 699 C CA . ASP A 1 88 ? -6.067 -8.669 -6.430 1.00 95.25 88 ASP A CA 1
ATOM 700 C C . ASP A 1 88 ? -5.843 -7.364 -5.636 1.00 95.25 88 ASP A C 1
ATOM 702 O O . ASP A 1 88 ? -4.758 -6.774 -5.693 1.00 95.25 88 ASP A O 1
ATOM 706 N N . ILE A 1 89 ? -6.875 -6.850 -4.953 1.00 97.44 89 ILE A N 1
ATOM 707 C CA . ILE A 1 89 ? -6.853 -5.536 -4.295 1.00 97.44 89 ILE A CA 1
ATOM 708 C C . ILE A 1 89 ? -7.014 -5.652 -2.775 1.00 97.44 89 ILE A C 1
ATOM 710 O O . ILE A 1 89 ? -8.016 -6.163 -2.265 1.00 97.44 89 ILE A O 1
ATOM 714 N N . VAL A 1 90 ? -6.062 -5.072 -2.043 1.00 98.25 90 VAL A N 1
ATOM 715 C CA . VAL A 1 90 ? -6.135 -4.826 -0.598 1.00 98.25 90 VAL A CA 1
ATOM 716 C C . VAL A 1 90 ? -6.626 -3.401 -0.362 1.00 98.25 90 VAL A C 1
ATOM 718 O O . VAL A 1 90 ? -5.941 -2.429 -0.683 1.00 98.25 90 VAL A O 1
ATOM 721 N N . PHE A 1 91 ? -7.818 -3.271 0.213 1.00 97.44 91 PHE A N 1
ATOM 722 C CA . PHE A 1 91 ? -8.436 -1.977 0.484 1.00 97.44 91 PHE A CA 1
ATOM 723 C C . PHE A 1 91 ? -8.039 -1.475 1.863 1.00 97.44 91 PHE A C 1
ATOM 725 O O . PHE A 1 91 ? -8.254 -2.177 2.858 1.00 97.44 91 PHE A O 1
ATOM 732 N N . THR A 1 92 ? -7.561 -0.236 1.956 1.00 97.62 92 THR A N 1
ATOM 733 C CA . THR A 1 92 ? -7.126 0.326 3.243 1.00 97.62 92 THR A CA 1
ATOM 734 C C . THR A 1 92 ? -7.645 1.731 3.503 1.00 97.62 92 THR A C 1
ATOM 736 O O . THR A 1 92 ? -8.101 2.413 2.585 1.00 97.62 92 THR A O 1
ATOM 739 N N . GLN A 1 93 ? -7.596 2.158 4.765 1.00 96.19 93 GLN A N 1
ATOM 740 C CA . GLN A 1 93 ? -7.952 3.515 5.178 1.00 96.19 93 GLN A CA 1
ATOM 741 C C . GLN A 1 93 ? -7.113 4.000 6.367 1.00 96.19 93 GLN A C 1
ATOM 743 O O . GLN A 1 93 ? -6.679 3.191 7.186 1.00 96.19 93 GLN A O 1
ATOM 748 N N . THR A 1 94 ? -6.937 5.312 6.517 1.00 95.56 94 THR A N 1
ATOM 749 C CA . THR A 1 94 ? -6.432 5.902 7.768 1.00 95.56 94 THR A CA 1
ATOM 750 C C . THR A 1 94 ? -7.507 5.871 8.864 1.00 95.56 94 THR A C 1
ATOM 752 O O . THR A 1 94 ? -8.706 5.813 8.592 1.00 95.56 94 THR A O 1
ATOM 755 N N . GLU A 1 95 ? -7.096 5.912 10.134 1.00 91.50 95 GLU A N 1
ATOM 756 C CA . GLU A 1 95 ? -8.020 5.867 11.286 1.00 91.50 95 GLU A CA 1
ATOM 757 C C . GLU A 1 95 ? -8.692 7.221 11.599 1.00 91.50 95 GLU A C 1
ATOM 759 O O . GLU A 1 95 ? -9.445 7.337 12.569 1.00 91.50 95 GLU A O 1
ATOM 764 N N . GLU A 1 96 ? -8.468 8.242 10.779 1.00 88.12 96 GLU A N 1
ATOM 765 C CA . GLU A 1 96 ? -8.981 9.601 10.969 1.00 88.12 96 GLU A CA 1
ATOM 766 C C . GLU A 1 96 ? -10.491 9.702 10.704 1.00 88.12 96 GLU A C 1
ATOM 768 O O . GLU A 1 96 ? -11.070 8.879 10.000 1.00 88.12 96 GLU A O 1
ATOM 773 N N . GLU A 1 97 ? -11.152 10.730 11.250 1.00 83.25 97 GLU A N 1
ATOM 774 C CA . GLU A 1 97 ? -12.583 10.993 11.001 1.00 83.25 97 GLU A CA 1
ATOM 775 C C . GLU A 1 97 ? -12.885 11.173 9.506 1.00 83.25 97 GLU A C 1
ATOM 777 O O . GLU A 1 97 ? -13.931 10.750 9.022 1.00 83.25 97 GLU A O 1
ATOM 782 N N . LYS A 1 98 ? -11.942 11.771 8.768 1.00 86.44 98 LYS A N 1
ATOM 783 C CA . LYS A 1 98 ? -11.974 11.885 7.310 1.00 86.44 98 LYS A CA 1
ATOM 784 C C . LYS A 1 98 ? -10.850 11.035 6.727 1.00 86.44 98 LYS A C 1
ATOM 786 O O . LYS A 1 98 ? -9.748 11.550 6.556 1.00 86.44 98 LYS A O 1
ATOM 791 N N . PRO A 1 99 ? -11.100 9.746 6.455 1.00 89.38 99 PRO A N 1
ATOM 792 C CA . PRO A 1 99 ? -10.042 8.842 6.047 1.00 89.38 99 PRO A CA 1
ATOM 793 C C . PRO A 1 99 ? -9.474 9.205 4.672 1.00 89.38 99 PRO A C 1
ATOM 795 O O . PRO A 1 99 ? -10.208 9.515 3.725 1.00 89.38 99 PRO A O 1
ATOM 798 N N . PHE A 1 100 ? -8.156 9.079 4.563 1.00 92.44 100 PHE A N 1
ATOM 799 C CA . PHE A 1 100 ? -7.489 8.831 3.293 1.00 92.44 100 PHE A CA 1
ATOM 800 C C . PHE A 1 100 ? -7.465 7.329 3.036 1.00 92.44 100 PHE A C 1
ATOM 802 O O . PHE A 1 100 ? -7.322 6.527 3.959 1.00 92.44 100 PHE A O 1
ATOM 809 N N . TYR A 1 101 ? -7.576 6.957 1.772 1.00 94.62 101 TYR A N 1
ATOM 810 C CA . TYR A 1 101 ? -7.546 5.582 1.305 1.00 94.62 101 TYR A CA 1
ATOM 811 C C . TYR A 1 101 ? -6.304 5.353 0.461 1.00 94.62 101 TYR A C 1
ATOM 813 O O . TYR A 1 101 ? -5.894 6.235 -0.295 1.00 94.62 101 TYR A O 1
ATOM 821 N N . TYR A 1 102 ? -5.742 4.156 0.573 1.00 96.88 102 TYR A N 1
ATOM 822 C CA . TYR A 1 102 ? -4.610 3.701 -0.224 1.00 96.88 102 TYR A CA 1
ATOM 823 C C . TYR A 1 102 ? -4.899 2.257 -0.613 1.00 96.88 102 TYR A C 1
ATOM 825 O O . TYR A 1 102 ? -4.672 1.336 0.169 1.00 96.88 102 TYR A O 1
ATOM 833 N N . ASP A 1 103 ? -5.487 2.056 -1.786 1.00 97.50 103 ASP A N 1
ATOM 834 C CA . ASP A 1 103 ? -5.851 0.711 -2.224 1.00 97.50 103 ASP A CA 1
ATOM 835 C C . ASP A 1 103 ? -4.688 0.108 -3.010 1.00 97.50 103 ASP A C 1
ATOM 837 O O . ASP A 1 103 ? -4.157 0.734 -3.927 1.00 97.50 103 ASP A O 1
ATOM 841 N N . PHE A 1 104 ? -4.263 -1.087 -2.618 1.00 98.06 104 PHE A N 1
ATOM 842 C CA . PHE A 1 104 ? -3.071 -1.743 -3.145 1.00 98.06 104 PHE A CA 1
ATOM 843 C C . PHE A 1 104 ? -3.490 -2.854 -4.093 1.00 98.06 104 PHE A C 1
ATOM 845 O O . PHE A 1 104 ? -4.096 -3.828 -3.654 1.00 98.06 104 PHE A O 1
ATOM 852 N N . LYS A 1 105 ? -3.155 -2.728 -5.375 1.00 97.69 105 LYS A N 1
ATOM 853 C CA . LYS A 1 105 ? -3.341 -3.788 -6.366 1.00 97.69 105 LYS A CA 1
ATOM 854 C C . LYS A 1 105 ? -2.002 -4.425 -6.693 1.00 97.69 105 LYS A C 1
ATOM 856 O O . LYS A 1 105 ? -1.128 -3.746 -7.230 1.00 97.69 105 LYS A O 1
ATOM 861 N N . VAL A 1 106 ? -1.852 -5.711 -6.399 1.00 93.88 106 VAL A N 1
ATOM 862 C CA . VAL A 1 106 ? -0.606 -6.446 -6.643 1.00 93.88 106 VAL A CA 1
ATOM 863 C C . VAL A 1 106 ? -0.815 -7.500 -7.722 1.00 93.88 106 VAL A C 1
ATOM 865 O O . VAL A 1 106 ? -1.650 -8.384 -7.584 1.00 93.88 106 VAL A O 1
ATOM 868 N N . ILE A 1 107 ? -0.056 -7.396 -8.812 1.00 93.19 107 ILE A N 1
ATOM 869 C CA . ILE A 1 107 ? -0.014 -8.401 -9.878 1.00 93.19 107 ILE A CA 1
ATOM 870 C C . ILE A 1 107 ? 1.455 -8.738 -10.122 1.00 93.19 107 ILE A C 1
ATOM 872 O O . ILE A 1 107 ? 2.247 -7.883 -10.525 1.00 93.19 107 ILE A O 1
ATOM 876 N N . ASP A 1 108 ? 1.820 -9.992 -9.868 1.00 87.88 108 ASP A N 1
ATOM 877 C CA . ASP A 1 108 ? 3.192 -10.494 -9.943 1.00 87.88 108 ASP A CA 1
ATOM 878 C C . ASP A 1 108 ? 4.183 -9.639 -9.127 1.00 87.88 108 ASP A C 1
ATOM 880 O O . ASP A 1 108 ? 4.143 -9.607 -7.899 1.00 87.88 108 ASP A O 1
ATOM 884 N N . LYS A 1 109 ? 5.100 -8.943 -9.811 1.00 90.00 109 LYS A N 1
ATOM 885 C CA . LYS A 1 109 ? 6.128 -8.073 -9.217 1.00 90.00 109 LYS A CA 1
ATOM 886 C C . LYS A 1 109 ? 5.800 -6.587 -9.353 1.00 90.00 109 LYS A C 1
ATOM 888 O O . LYS A 1 109 ? 6.683 -5.757 -9.129 1.00 90.00 109 LYS A O 1
ATOM 893 N N . LYS A 1 110 ? 4.569 -6.253 -9.748 1.00 94.75 110 LYS A N 1
ATOM 894 C CA . LYS A 1 110 ? 4.078 -4.882 -9.883 1.00 94.75 110 LYS A CA 1
ATOM 895 C C . LYS A 1 110 ? 3.024 -4.593 -8.826 1.00 94.75 110 LYS A C 1
ATOM 897 O O . LYS A 1 110 ? 2.095 -5.374 -8.623 1.00 94.75 110 LYS A O 1
ATOM 902 N N . LEU A 1 111 ? 3.166 -3.445 -8.184 1.00 96.62 111 LEU A N 1
ATOM 903 C CA . LEU A 1 111 ? 2.231 -2.927 -7.203 1.00 96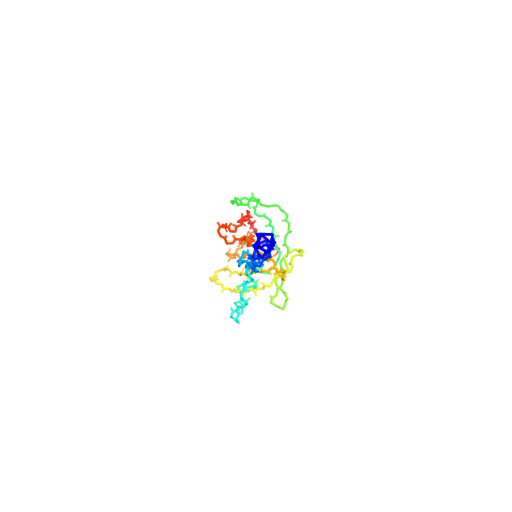.62 111 LEU A CA 1
ATOM 904 C C . LEU A 1 111 ? 1.745 -1.560 -7.673 1.00 96.62 111 LEU A C 1
ATOM 906 O O . LEU A 1 111 ? 2.545 -0.655 -7.893 1.00 96.62 111 LEU A O 1
ATOM 910 N N . THR A 1 112 ? 0.435 -1.399 -7.801 1.00 97.19 112 THR A N 1
ATOM 911 C CA . THR A 1 112 ? -0.184 -0.093 -8.025 1.00 97.19 112 THR A CA 1
ATOM 912 C C . THR A 1 112 ? -0.896 0.338 -6.754 1.00 97.19 112 THR A C 1
ATOM 914 O O . THR A 1 112 ? -1.746 -0.386 -6.236 1.00 97.19 112 THR A O 1
ATOM 917 N N . VAL A 1 113 ? -0.560 1.524 -6.256 1.00 97.12 113 VAL A N 1
ATOM 918 C CA . VAL A 1 113 ? -1.238 2.152 -5.119 1.00 97.12 113 VAL A CA 1
ATOM 919 C C . VAL A 1 1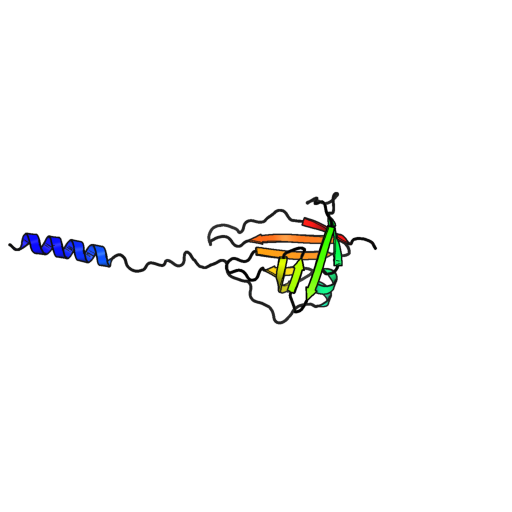13 ? -2.204 3.201 -5.652 1.00 97.12 113 VAL A C 1
ATOM 921 O O . VAL A 1 113 ? -1.803 4.082 -6.414 1.00 97.12 113 VAL A O 1
ATOM 924 N N . TYR A 1 114 ? -3.464 3.128 -5.233 1.00 96.06 114 TYR A N 1
ATOM 925 C CA . TYR A 1 114 ? -4.523 4.069 -5.594 1.00 96.06 114 TYR A CA 1
ATOM 926 C C . TYR A 1 114 ? -4.874 4.959 -4.394 1.00 96.06 114 TYR A C 1
ATOM 928 O O . TYR A 1 114 ? -5.760 4.615 -3.603 1.00 96.06 114 TYR A O 1
ATOM 936 N N . PRO A 1 115 ? -4.175 6.094 -4.219 1.00 94.88 115 PRO A N 1
ATOM 937 C CA . PRO A 1 115 ? -4.511 7.054 -3.186 1.00 94.88 115 PRO A CA 1
ATOM 938 C C . PRO A 1 115 ? -5.821 7.780 -3.523 1.00 94.88 115 PRO A C 1
ATOM 940 O O . PRO A 1 115 ? -6.043 8.243 -4.644 1.00 94.88 115 PRO A O 1
ATOM 943 N N . SER A 1 116 ? -6.707 7.909 -2.543 1.00 92.00 116 SER A N 1
ATOM 944 C CA . SER A 1 116 ? -7.937 8.694 -2.684 1.00 92.00 116 SER A CA 1
ATOM 945 C C . SER A 1 116 ? -8.418 9.227 -1.339 1.00 92.00 116 SER A C 1
ATOM 947 O O . SER A 1 116 ? -7.948 8.819 -0.280 1.00 92.00 116 SER A O 1
ATOM 949 N N . TYR A 1 117 ? -9.360 10.162 -1.368 1.00 88.06 117 TYR A N 1
ATOM 950 C CA . TYR A 1 117 ? -10.016 10.681 -0.172 1.00 88.06 117 TYR A CA 1
ATOM 951 C C . TYR A 1 117 ? -11.503 10.869 -0.440 1.00 88.06 117 TYR A C 1
ATOM 953 O O . TYR A 1 117 ? -11.935 11.121 -1.570 1.00 88.06 117 TYR A O 1
ATOM 961 N N . SER A 1 118 ? -12.307 10.753 0.612 1.00 76.56 118 SER A N 1
ATOM 962 C CA . SER A 1 118 ? -13.736 11.017 0.492 1.00 76.56 118 SER A CA 1
ATOM 963 C C . SER A 1 118 ? -13.990 12.517 0.371 1.00 76.56 118 SER A C 1
ATOM 965 O O . SER A 1 118 ? -13.530 13.318 1.184 1.00 76.56 118 SER A O 1
ATOM 967 N N . THR A 1 119 ? -14.805 12.899 -0.603 1.00 68.19 119 THR A N 1
ATOM 968 C CA . THR A 1 119 ? -15.367 14.247 -0.725 1.00 68.19 119 THR A CA 1
ATOM 969 C C . THR A 1 119 ? -16.795 14.277 -0.192 1.00 68.19 119 THR A C 1
ATOM 971 O O . THR A 1 119 ? -17.407 13.245 0.088 1.00 68.19 119 THR A O 1
ATOM 974 N N . ARG A 1 120 ? -17.345 15.485 -0.036 1.00 61.50 120 ARG A N 1
ATOM 975 C CA . ARG A 1 120 ? -18.762 15.678 0.297 1.00 61.50 120 ARG A CA 1
ATOM 976 C C . ARG A 1 120 ? -19.648 15.069 -0.798 1.00 61.50 120 ARG A C 1
ATOM 978 O O . ARG A 1 120 ? -19.308 15.156 -1.978 1.00 61.50 120 ARG A O 1
ATOM 985 N N . LYS A 1 121 ? -20.803 14.507 -0.415 1.00 50.75 121 LYS A N 1
ATOM 986 C CA . LYS A 1 121 ? -21.816 14.000 -1.362 1.00 50.75 121 LYS A CA 1
ATOM 987 C C . LYS A 1 121 ? -22.114 15.034 -2.456 1.00 50.75 121 LYS A C 1
ATOM 989 O O . LYS A 1 121 ? -22.338 16.201 -2.154 1.00 50.75 121 LYS A O 1
ATOM 994 N N . GLY A 1 122 ? -22.126 14.587 -3.713 1.00 48.12 122 GLY A N 1
ATOM 995 C CA . GLY A 1 122 ? -22.300 15.441 -4.898 1.00 48.12 122 GLY A CA 1
ATOM 996 C C . GLY A 1 122 ? -20.989 15.833 -5.585 1.00 48.12 122 GLY A C 1
ATOM 997 O O . GLY A 1 122 ? -21.011 16.234 -6.743 1.00 48.12 122 GLY A O 1
ATOM 998 N N . PHE A 1 123 ? -19.852 15.637 -4.917 1.00 44.38 123 PHE A N 1
ATOM 999 C CA . PHE A 1 123 ? -18.528 15.671 -5.524 1.00 44.38 123 PHE A CA 1
ATOM 1000 C C . PHE A 1 123 ? -18.007 14.238 -5.589 1.00 44.38 123 PHE A C 1
ATOM 1002 O O . PHE A 1 123 ? -18.076 13.516 -4.593 1.00 44.38 123 PHE A O 1
ATOM 1009 N N . THR A 1 124 ? -17.501 13.805 -6.741 1.00 50.72 124 THR A N 1
ATOM 1010 C CA . THR A 1 124 ? -16.691 12.584 -6.814 1.00 50.72 124 THR A CA 1
ATOM 1011 C C . THR A 1 124 ? -15.436 12.801 -5.976 1.00 50.72 124 THR A C 1
ATOM 1013 O O . THR A 1 124 ? -14.832 13.871 -6.076 1.00 50.72 124 THR A O 1
ATOM 1016 N N . GLY A 1 125 ? -15.062 11.814 -5.154 1.00 52.09 125 GLY A N 1
ATOM 1017 C CA . GLY A 1 125 ? -13.795 11.824 -4.417 1.00 52.09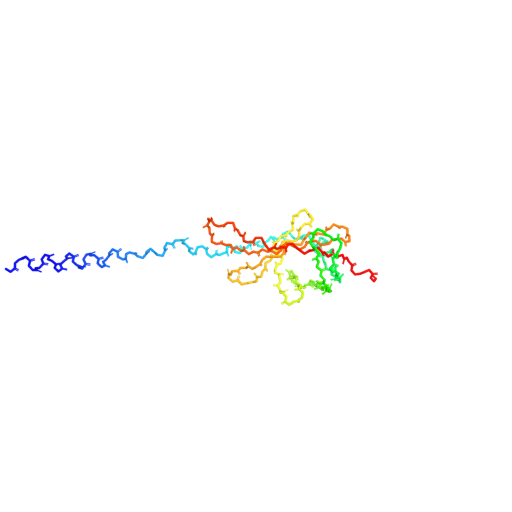 125 GLY A CA 1
ATOM 1018 C C . GLY A 1 125 ? -12.644 12.275 -5.311 1.00 52.09 125 GLY A C 1
ATOM 1019 O O . GLY A 1 125 ? -12.646 11.992 -6.512 1.00 52.09 125 GLY A O 1
ATOM 1020 N N . GLY A 1 126 ? -11.663 12.984 -4.754 1.00 62.44 126 GLY A N 1
ATOM 1021 C CA . GLY A 1 126 ? -10.465 13.296 -5.520 1.00 62.44 126 GLY A CA 1
ATOM 1022 C C . GLY A 1 126 ? -9.642 12.026 -5.685 1.00 62.44 126 GLY A C 1
ATOM 1023 O O . GLY A 1 126 ? -9.049 11.548 -4.718 1.00 62.44 126 GLY A O 1
ATOM 1024 N N . LEU A 1 127 ? -9.620 11.470 -6.897 1.00 69.88 127 LEU A N 1
ATOM 1025 C CA . LEU A 1 127 ? -8.619 10.477 -7.266 1.00 69.88 127 LEU A CA 1
ATOM 1026 C C . LEU A 1 127 ? -7.276 11.200 -7.331 1.00 69.88 127 LEU A C 1
ATOM 1028 O O . LEU A 1 127 ? -7.102 12.129 -8.122 1.00 69.88 127 LEU A O 1
ATOM 1032 N N . LEU A 1 128 ? -6.355 10.812 -6.454 1.00 85.19 128 LEU A N 1
ATOM 1033 C CA . LEU A 1 128 ? -4.971 11.244 -6.557 1.00 85.19 128 LEU A CA 1
ATOM 1034 C C . LEU A 1 128 ? -4.283 10.377 -7.618 1.00 85.19 128 LEU A C 1
ATOM 1036 O O . LEU A 1 128 ? -4.751 9.283 -7.942 1.00 85.19 128 LEU A O 1
ATOM 1040 N N . ALA A 1 129 ? -3.194 10.889 -8.195 1.00 89.62 129 ALA A N 1
ATOM 1041 C CA . ALA A 1 129 ? -2.436 10.128 -9.179 1.00 89.62 129 ALA A CA 1
ATOM 1042 C C . ALA A 1 129 ? -1.999 8.783 -8.562 1.00 89.62 129 ALA A C 1
ATOM 1044 O O . ALA A 1 129 ? -1.459 8.786 -7.450 1.00 89.62 129 ALA A O 1
ATOM 1045 N N . PRO A 1 130 ? -2.243 7.646 -9.243 1.00 94.56 130 PRO A N 1
ATOM 1046 C CA . PRO A 1 130 ? -1.725 6.361 -8.805 1.00 94.56 130 PRO A CA 1
ATOM 1047 C C . PRO A 1 130 ? -0.202 6.377 -8.690 1.00 94.56 130 PRO A C 1
ATOM 1049 O O . PRO A 1 130 ? 0.475 7.200 -9.306 1.00 94.56 130 PRO A O 1
ATOM 1052 N N . MET A 1 131 ? 0.333 5.436 -7.922 1.00 94.56 131 MET A N 1
ATOM 1053 C CA . MET A 1 131 ? 1.771 5.200 -7.823 1.00 94.56 131 MET A CA 1
ATOM 1054 C C . MET A 1 131 ? 2.053 3.784 -8.300 1.00 94.56 131 MET A C 1
ATOM 1056 O O . MET A 1 131 ? 1.486 2.833 -7.760 1.00 94.56 131 MET A O 1
ATOM 1060 N N . GLU A 1 132 ? 2.904 3.638 -9.309 1.00 96.50 132 GLU A N 1
ATOM 1061 C CA . GLU A 1 132 ? 3.337 2.329 -9.793 1.00 96.50 132 GLU A CA 1
ATOM 1062 C C . GLU A 1 132 ? 4.712 1.992 -9.226 1.00 96.50 132 GLU A C 1
ATOM 1064 O O . GLU A 1 132 ? 5.660 2.770 -9.320 1.00 96.50 132 GLU A O 1
ATOM 1069 N N . LEU A 1 133 ? 4.803 0.820 -8.609 1.00 96.44 133 LEU A N 1
ATOM 1070 C CA . LEU A 1 133 ? 5.978 0.323 -7.918 1.00 96.44 133 LEU A CA 1
ATOM 1071 C C . LEU A 1 133 ? 6.343 -1.067 -8.454 1.00 96.44 133 LEU A C 1
ATOM 1073 O O . LEU A 1 133 ? 5.475 -1.867 -8.813 1.00 96.44 133 LEU A O 1
ATOM 1077 N N . ILE A 1 134 ? 7.633 -1.381 -8.456 1.00 96.06 134 ILE A N 1
ATOM 1078 C CA . ILE A 1 134 ? 8.176 -2.710 -8.752 1.00 96.06 134 ILE A CA 1
ATOM 1079 C C . ILE A 1 134 ? 8.890 -3.261 -7.522 1.00 96.06 134 ILE A C 1
ATOM 1081 O O . ILE A 1 134 ? 9.453 -2.503 -6.727 1.00 96.06 134 ILE A O 1
ATOM 1085 N N . LYS A 1 135 ? 8.839 -4.582 -7.331 1.00 94.25 135 LYS A N 1
ATOM 1086 C CA . LYS A 1 135 ? 9.493 -5.228 -6.183 1.00 94.25 135 LYS A CA 1
ATOM 1087 C C . LYS A 1 135 ? 10.996 -4.915 -6.197 1.00 94.25 135 LYS A C 1
ATOM 1089 O O . LYS A 1 135 ? 11.626 -5.082 -7.244 1.00 94.25 135 LYS A O 1
ATOM 1094 N N . ASP A 1 136 ? 11.566 -4.481 -5.068 1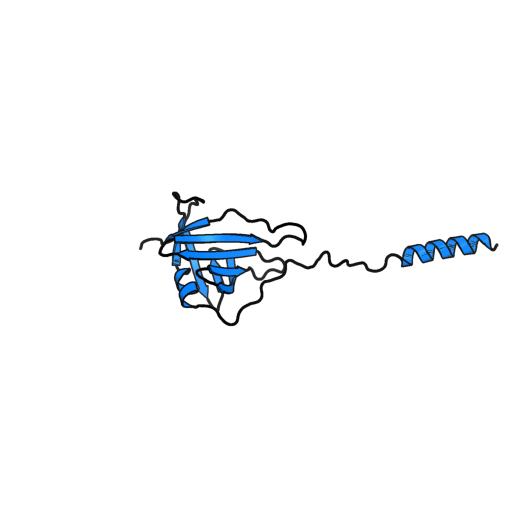.00 89.56 136 ASP A N 1
ATOM 1095 C CA . ASP A 1 136 ? 13.022 -4.293 -4.963 1.00 89.56 136 ASP A CA 1
ATOM 1096 C C . ASP A 1 136 ? 13.670 -5.687 -5.028 1.00 89.56 136 ASP A C 1
ATOM 1098 O O . ASP A 1 136 ? 13.441 -6.531 -4.164 1.00 89.56 136 ASP A O 1
ATOM 1102 N N . GLY A 1 137 ? 14.375 -5.971 -6.125 1.00 68.88 137 GLY A N 1
ATOM 1103 C CA . GLY A 1 137 ? 14.789 -7.316 -6.539 1.00 68.88 137 GLY A CA 1
ATOM 1104 C C . GLY A 1 137 ? 15.974 -7.908 -5.774 1.00 68.88 137 GLY A C 1
ATOM 1105 O O . GLY A 1 137 ? 16.852 -8.485 -6.415 1.00 68.88 137 GLY A O 1
ATOM 1106 N N . LYS A 1 138 ? 16.026 -7.747 -4.450 1.00 49.72 138 LYS A N 1
ATOM 1107 C CA . LYS A 1 138 ? 16.989 -8.472 -3.610 1.00 49.72 138 LYS A CA 1
ATOM 1108 C C . LYS A 1 138 ? 16.605 -9.938 -3.441 1.00 49.72 138 LYS A C 1
ATOM 1110 O O . LYS A 1 138 ? 15.395 -10.224 -3.306 1.00 49.72 138 LYS A O 1
#

Secondary structure (DSSP, 8-state):
--HHHHHHHHHHHHHTT------GGG---PPPPPPS---HHHHHHH-EEEEE-TTSSS---SEEEEEEETTEEEETTEEEEEEEEETTEEEEE-SSSS-EEEEEEEETTEEEEEEEEPPPTTS--EEPPPEEEEE---